Protein AF-A0A9C7Z7U0-F1 (afdb_monomer_lite)

Radius of gyration: 13.28 Å; chains: 1; bounding box: 35×26×34 Å

pLDDT: mean 84.4, std 11.58, range [49.91, 93.06]

Structure (mmCIF, N/CA/C/O backbone):
data_AF-A0A9C7Z7U0-F1
#
_entry.id   AF-A0A9C7Z7U0-F1
#
loop_
_atom_site.group_PDB
_atom_site.id
_atom_site.type_symbol
_atom_site.label_atom_id
_atom_site.label_alt_id
_atom_site.label_comp_id
_atom_site.label_asym_id
_atom_site.label_entity_id
_atom_site.label_seq_id
_atom_site.pdbx_PDB_ins_code
_atom_site.Cartn_x
_atom_site.Cartn_y
_atom_site.Cartn_z
_atom_site.occupancy
_atom_site.B_iso_or_equiv
_atom_site.auth_seq_id
_atom_site.auth_comp_id
_atom_site.auth_asym_id
_atom_site.auth_atom_id
_atom_site.pdbx_PDB_model_num
ATOM 1 N N . MET A 1 1 ? -15.415 13.908 -4.321 1.00 56.91 1 MET A N 1
ATOM 2 C CA . MET A 1 1 ? -15.099 12.933 -3.268 1.00 56.91 1 MET A CA 1
ATOM 3 C C . MET A 1 1 ? -13.797 13.410 -2.677 1.00 56.91 1 MET A C 1
ATOM 5 O O . MET A 1 1 ? -12.843 13.566 -3.429 1.00 56.91 1 MET A O 1
ATOM 9 N N . ASP A 1 2 ? -13.819 13.811 -1.416 1.00 78.81 2 ASP A N 1
ATOM 10 C CA . ASP A 1 2 ? -12.682 14.417 -0.737 1.00 78.81 2 ASP A CA 1
ATOM 11 C C . ASP A 1 2 ? -11.537 13.399 -0.633 1.00 78.81 2 ASP A C 1
ATOM 13 O O . ASP A 1 2 ? -11.738 12.275 -0.179 1.00 78.81 2 ASP A O 1
ATOM 17 N N . GLU A 1 3 ? -10.328 13.776 -1.057 1.00 74.62 3 GLU A N 1
ATOM 18 C CA . GLU A 1 3 ? -9.113 12.937 -0.994 1.00 74.62 3 GLU A CA 1
ATOM 19 C C . GLU A 1 3 ? -8.859 12.364 0.414 1.00 74.62 3 GLU A C 1
ATOM 21 O O . GLU A 1 3 ? -8.343 11.255 0.573 1.00 74.62 3 GLU A O 1
ATOM 26 N N . GLN A 1 4 ? -9.281 13.097 1.447 1.00 80.50 4 GLN A N 1
ATOM 27 C CA . GLN A 1 4 ? -9.245 12.638 2.834 1.00 80.50 4 GLN A CA 1
ATOM 28 C C . GLN A 1 4 ? -10.191 11.466 3.102 1.00 80.50 4 GLN A C 1
ATOM 30 O O . GLN A 1 4 ? -9.800 10.532 3.793 1.00 80.50 4 GLN A O 1
ATOM 35 N N . GLU A 1 5 ? -11.401 11.477 2.544 1.00 85.94 5 GLU A N 1
ATOM 36 C CA . GLU A 1 5 ? -12.385 10.410 2.752 1.00 85.94 5 GLU A CA 1
ATOM 37 C C . GLU A 1 5 ? -11.931 9.110 2.075 1.00 85.94 5 GLU A C 1
ATOM 39 O O . GLU A 1 5 ? -12.032 8.031 2.654 1.00 85.94 5 GLU A O 1
ATOM 44 N N . ALA A 1 6 ? -11.341 9.218 0.883 1.00 85.56 6 ALA A N 1
ATOM 45 C CA . ALA A 1 6 ? -10.779 8.074 0.170 1.00 85.56 6 ALA A CA 1
ATOM 46 C C . ALA A 1 6 ? -9.568 7.471 0.913 1.00 85.56 6 ALA A C 1
ATOM 48 O O . ALA A 1 6 ? -9.423 6.250 0.996 1.00 85.56 6 ALA A O 1
ATOM 49 N N . THR A 1 7 ? -8.730 8.323 1.511 1.00 86.31 7 THR A N 1
ATOM 50 C CA . THR A 1 7 ? -7.592 7.888 2.331 1.00 86.31 7 THR A CA 1
ATOM 51 C C . THR A 1 7 ? -8.052 7.211 3.625 1.00 86.31 7 THR A C 1
ATOM 53 O O . THR A 1 7 ? -7.513 6.167 3.986 1.00 86.31 7 THR A O 1
ATOM 56 N N . ASP A 1 8 ? -9.058 7.755 4.314 1.00 88.44 8 ASP A N 1
ATOM 57 C CA . ASP A 1 8 ? -9.587 7.173 5.556 1.00 88.44 8 ASP A CA 1
ATOM 58 C C . ASP A 1 8 ? -10.234 5.800 5.305 1.00 88.44 8 ASP A C 1
AT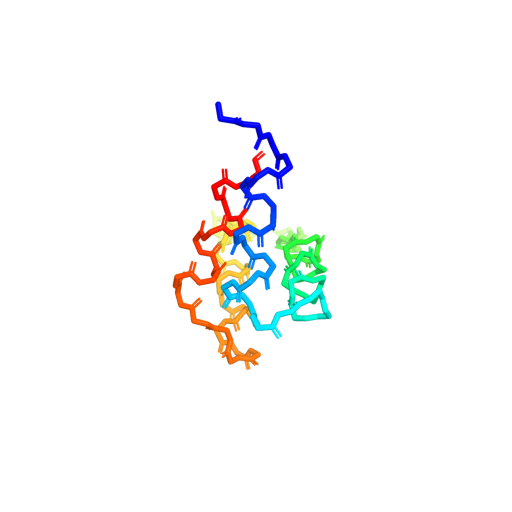OM 60 O O . ASP A 1 8 ? -9.953 4.832 6.017 1.00 88.44 8 ASP A O 1
ATOM 64 N N . GLN A 1 9 ? -10.992 5.668 4.209 1.00 89.50 9 GLN A N 1
ATOM 65 C CA . GLN A 1 9 ? -11.548 4.387 3.762 1.00 89.50 9 GLN A CA 1
ATOM 66 C C . GLN A 1 9 ? -10.456 3.358 3.451 1.00 89.50 9 GLN A C 1
ATOM 68 O O . GLN A 1 9 ? -10.567 2.200 3.854 1.00 89.50 9 GLN A O 1
ATOM 73 N N . PHE A 1 10 ? -9.379 3.769 2.780 1.00 90.88 10 PHE A N 1
ATOM 74 C CA . PHE A 1 10 ? -8.231 2.903 2.523 1.00 90.88 10 PHE A CA 1
ATOM 75 C C . PHE A 1 10 ? -7.537 2.462 3.818 1.00 90.88 10 PHE A C 1
ATOM 77 O O . PHE A 1 10 ? -7.244 1.279 4.000 1.00 90.88 10 PHE A O 1
ATOM 84 N N . VAL A 1 11 ? -7.323 3.388 4.754 1.00 91.88 11 VAL A N 1
ATOM 85 C CA . VAL A 1 11 ? -6.737 3.089 6.066 1.00 91.88 11 VAL A CA 1
ATOM 86 C C . VAL A 1 11 ? -7.597 2.085 6.834 1.00 91.88 11 VAL A C 1
ATOM 88 O O . VAL A 1 11 ? -7.062 1.128 7.402 1.00 91.88 11 VAL A O 1
ATOM 91 N N . ALA A 1 12 ? -8.919 2.257 6.815 1.00 91.44 12 ALA A N 1
ATOM 92 C CA . ALA A 1 12 ? -9.858 1.318 7.413 1.00 91.44 12 ALA A CA 1
ATOM 93 C C . ALA A 1 12 ? -9.805 -0.064 6.732 1.00 91.44 12 ALA A C 1
ATOM 95 O O . ALA A 1 12 ? -9.736 -1.080 7.426 1.00 91.44 12 ALA A O 1
ATOM 96 N N . LEU A 1 13 ? -9.749 -0.113 5.395 1.00 92.06 13 LEU A N 1
ATOM 97 C CA . LEU A 1 13 ? -9.642 -1.349 4.605 1.00 92.06 13 LEU A CA 1
ATOM 98 C C . LEU A 1 13 ? -8.343 -2.123 4.890 1.00 92.06 13 LEU A C 1
ATOM 100 O O . LEU A 1 13 ? -8.329 -3.355 4.943 1.00 92.06 13 LEU A O 1
ATOM 104 N N . CYS A 1 14 ? -7.238 -1.413 5.111 1.00 89.00 14 CYS A N 1
ATOM 105 C CA . CYS A 1 14 ? -5.964 -2.007 5.507 1.00 89.00 14 CYS A CA 1
ATOM 106 C C . CYS A 1 14 ? -5.939 -2.508 6.961 1.00 89.00 14 CYS A C 1
ATOM 108 O O . CYS A 1 14 ? -4.965 -3.140 7.362 1.00 89.00 14 CYS A O 1
ATOM 110 N N . GLY A 1 15 ? -6.980 -2.253 7.760 1.00 88.81 15 GLY A N 1
ATOM 111 C CA . GLY A 1 15 ? -7.001 -2.598 9.183 1.00 88.81 15 GLY A CA 1
ATOM 112 C C . GLY A 1 15 ? -6.202 -1.623 10.054 1.00 88.81 15 GLY A C 1
ATOM 113 O O . GLY A 1 15 ? -5.778 -1.976 11.155 1.00 88.81 15 GLY A O 1
ATOM 114 N N . GLY A 1 16 ? -5.979 -0.400 9.565 1.00 90.75 16 GLY A N 1
ATOM 115 C CA . GLY A 1 16 ? -5.356 0.699 10.294 1.00 90.75 16 GLY A CA 1
ATOM 116 C C . GLY A 1 16 ? -4.170 1.342 9.574 1.00 90.75 16 GLY A C 1
ATOM 117 O O . GLY A 1 16 ? -3.593 0.802 8.627 1.00 90.75 16 GLY A O 1
ATOM 118 N N . ALA A 1 17 ? -3.765 2.504 10.097 1.00 88.94 17 ALA A N 1
ATOM 119 C CA . ALA A 1 17 ? -2.687 3.327 9.553 1.00 88.94 17 ALA A CA 1
ATOM 120 C C . ALA A 1 17 ? -1.350 2.588 9.324 1.00 88.94 17 ALA A C 1
ATOM 122 O O . ALA A 1 17 ? -0.758 2.810 8.271 1.00 88.94 17 ALA A O 1
ATOM 123 N N . PRO A 1 18 ? -0.857 1.691 10.210 1.00 90.00 18 PRO A N 1
ATOM 124 C CA . PRO A 1 18 ? 0.443 1.050 9.982 1.00 90.00 18 PRO A CA 1
ATOM 125 C C . PRO A 1 18 ? 0.451 0.091 8.783 1.00 90.00 18 PRO A C 1
ATOM 127 O O . PRO A 1 18 ? 1.461 -0.007 8.090 1.00 90.00 18 PRO A O 1
ATOM 130 N N . HIS A 1 19 ? -0.660 -0.598 8.504 1.00 89.94 19 HIS A N 1
ATOM 131 C CA . HIS A 1 19 ? -0.763 -1.478 7.334 1.00 89.94 19 HIS A CA 1
ATOM 132 C C . HIS A 1 19 ? -0.903 -0.671 6.038 1.00 89.94 19 HIS A C 1
ATOM 134 O O . HIS A 1 19 ? -0.277 -1.007 5.034 1.00 89.94 19 HIS A O 1
ATOM 140 N N . ALA A 1 20 ? -1.665 0.425 6.076 1.00 91.31 20 ALA A N 1
ATOM 141 C CA . ALA A 1 20 ? -1.787 1.362 4.962 1.00 91.31 20 ALA A CA 1
ATOM 142 C C . ALA A 1 20 ? -0.444 2.033 4.616 1.00 91.31 20 ALA A C 1
ATOM 144 O O . ALA A 1 20 ? -0.0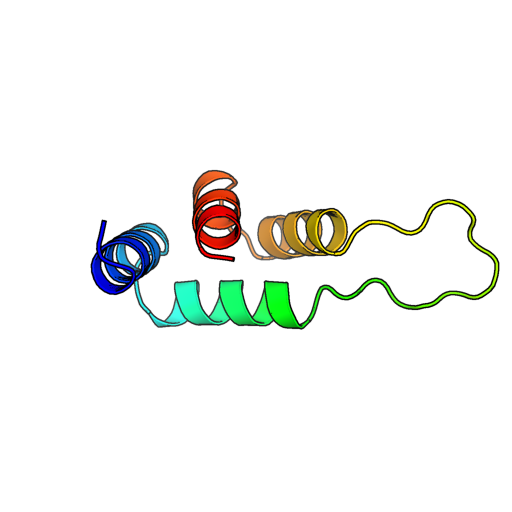54 2.087 3.450 1.00 91.31 20 ALA A O 1
ATOM 145 N N . ASP A 1 21 ? 0.301 2.485 5.630 1.00 91.62 21 ASP A N 1
ATOM 146 C CA . ASP A 1 21 ? 1.637 3.070 5.467 1.00 91.62 21 ASP A CA 1
ATOM 147 C C . ASP A 1 21 ? 2.621 2.055 4.871 1.00 91.62 21 ASP 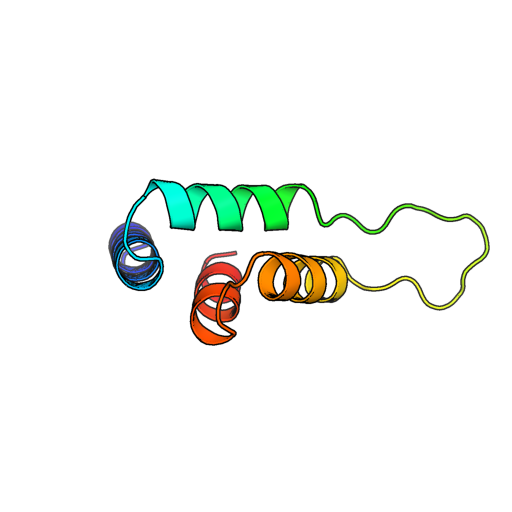A C 1
ATOM 149 O O . ASP A 1 21 ? 3.354 2.358 3.927 1.00 91.62 21 ASP A O 1
ATOM 153 N N . ARG A 1 22 ? 2.562 0.800 5.338 1.00 92.56 22 ARG A N 1
ATOM 154 C CA . ARG A 1 22 ? 3.383 -0.285 4.795 1.00 92.56 22 ARG A CA 1
ATOM 155 C C . ARG A 1 22 ? 3.108 -0.535 3.311 1.00 92.56 22 ARG A C 1
ATOM 157 O O . ARG A 1 22 ? 4.051 -0.717 2.539 1.00 92.56 22 ARG A O 1
ATOM 164 N N . LEU A 1 23 ? 1.843 -0.502 2.899 1.00 91.69 23 LEU A N 1
ATOM 165 C CA . LEU A 1 23 ? 1.462 -0.679 1.500 1.00 91.69 23 LEU A CA 1
ATOM 166 C C . LEU A 1 23 ? 1.925 0.504 0.627 1.00 91.69 23 LEU A C 1
ATOM 168 O O . LEU A 1 23 ? 2.484 0.298 -0.453 1.00 91.69 23 LEU A O 1
ATOM 172 N N . SER A 1 24 ? 1.805 1.736 1.128 1.00 91.44 24 SER A N 1
ATOM 173 C CA . SER A 1 24 ? 2.357 2.943 0.489 1.00 91.44 24 SER A CA 1
ATOM 174 C C . SER A 1 24 ? 3.884 2.900 0.361 1.00 91.44 24 SER A C 1
ATOM 176 O O . SER A 1 24 ? 4.453 3.290 -0.668 1.00 91.44 24 SER A O 1
ATOM 178 N N . TYR A 1 25 ? 4.571 2.369 1.374 1.00 91.81 25 TYR A N 1
ATOM 179 C CA . TYR A 1 25 ? 6.010 2.135 1.331 1.00 91.81 25 TYR A CA 1
ATOM 180 C C . TYR A 1 25 ? 6.378 1.115 0.249 1.00 91.81 25 TYR A C 1
ATOM 182 O O . TYR A 1 25 ? 7.322 1.340 -0.517 1.00 91.81 25 TYR A O 1
ATOM 190 N N . LEU A 1 26 ? 5.627 0.014 0.145 1.00 91.69 26 LEU A N 1
ATOM 191 C CA . LEU A 1 26 ? 5.820 -0.986 -0.901 1.00 91.69 26 LEU A CA 1
ATOM 192 C C . LEU A 1 26 ? 5.675 -0.371 -2.288 1.00 91.69 26 LEU A C 1
ATOM 194 O O . LEU A 1 26 ? 6.574 -0.547 -3.112 1.00 91.69 26 LEU A O 1
ATOM 198 N N . TRP A 1 27 ? 4.614 0.397 -2.537 1.00 91.81 27 TRP A N 1
ATOM 199 C CA . TRP A 1 27 ? 4.424 1.119 -3.796 1.00 91.81 27 TRP A CA 1
ATOM 200 C C . TRP A 1 27 ? 5.622 2.015 -4.122 1.00 91.81 27 TRP A C 1
ATOM 202 O O . TRP A 1 27 ? 6.200 1.930 -5.208 1.00 91.81 27 TRP A O 1
ATOM 212 N N . SER A 1 28 ? 6.059 2.817 -3.152 1.00 89.88 28 SER A N 1
ATOM 213 C CA . SER A 1 28 ? 7.197 3.729 -3.303 1.00 89.88 28 SER A CA 1
ATOM 214 C C . SER A 1 28 ? 8.516 3.003 -3.578 1.00 89.88 28 SER A C 1
ATOM 216 O O . SER A 1 28 ? 9.386 3.551 -4.246 1.00 89.88 28 SER A O 1
ATOM 218 N N . ASN A 1 29 ? 8.667 1.756 -3.131 1.00 88.69 29 ASN A N 1
ATOM 219 C CA . ASN A 1 29 ? 9.871 0.951 -3.350 1.00 88.69 29 ASN A CA 1
ATOM 220 C C . ASN A 1 29 ? 9.756 -0.033 -4.521 1.00 88.69 29 ASN A C 1
ATOM 222 O O . ASN A 1 29 ? 10.704 -0.774 -4.790 1.00 88.69 29 ASN A O 1
ATOM 226 N N . SER A 1 30 ? 8.625 -0.066 -5.227 1.00 84.12 30 SER A N 1
ATOM 227 C CA . SER A 1 30 ? 8.356 -1.032 -6.303 1.00 84.12 30 SER A CA 1
ATOM 228 C C . SER A 1 30 ? 8.874 -0.597 -7.672 1.00 84.12 30 SER A C 1
ATOM 230 O O . SER A 1 30 ? 8.418 -1.088 -8.700 1.00 84.12 30 SER A O 1
ATOM 232 N N . TYR A 1 31 ? 9.845 0.315 -7.717 1.00 79.38 31 TYR A N 1
ATOM 233 C CA . TYR A 1 31 ? 10.462 0.703 -8.978 1.00 79.38 31 TYR A CA 1
ATOM 234 C C . TYR A 1 31 ? 11.160 -0.500 -9.627 1.00 79.38 31 TYR A C 1
ATOM 236 O O . TYR A 1 31 ? 11.982 -1.156 -8.976 1.00 79.38 31 TYR A O 1
ATOM 244 N N . PRO A 1 32 ? 10.864 -0.800 -10.903 1.00 69.88 32 PRO A N 1
ATOM 245 C CA . PRO A 1 32 ? 11.582 -1.836 -11.619 1.00 69.88 32 PRO A CA 1
ATOM 246 C C . PRO A 1 32 ? 13.032 -1.387 -11.784 1.00 69.88 32 PRO A C 1
ATOM 248 O O . PRO A 1 32 ? 13.311 -0.318 -12.331 1.00 69.88 32 PRO A O 1
ATOM 251 N N . GLY A 1 33 ? 13.969 -2.190 -11.276 1.00 63.22 33 GLY A N 1
ATOM 252 C CA . GLY A 1 33 ? 15.391 -1.930 -11.465 1.00 63.22 33 GLY A CA 1
ATOM 253 C C . GLY A 1 33 ? 15.698 -1.803 -12.957 1.00 63.22 33 GLY A C 1
ATOM 254 O O . GLY A 1 33 ? 15.233 -2.611 -13.764 1.00 63.22 33 GLY A O 1
ATOM 255 N N . ILE A 1 34 ? 16.469 -0.783 -13.342 1.00 56.50 34 ILE A N 1
ATOM 256 C CA . ILE A 1 34 ? 16.921 -0.614 -14.725 1.00 56.50 34 ILE A CA 1
ATOM 257 C C 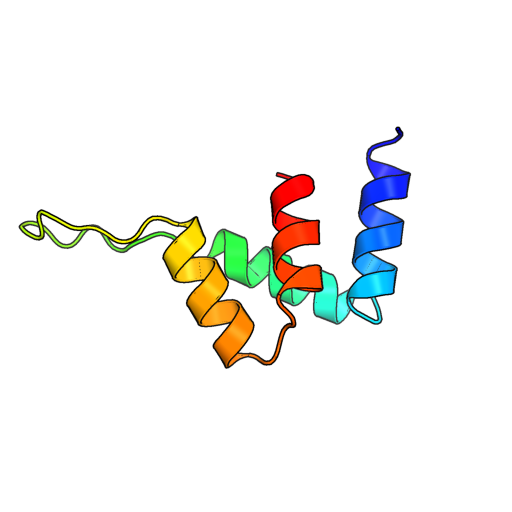. ILE A 1 34 ? 17.986 -1.682 -14.995 1.00 56.50 34 ILE A C 1
ATOM 259 O O . ILE A 1 34 ? 19.183 -1.418 -14.967 1.00 56.50 34 ILE A O 1
ATOM 263 N N . ALA A 1 35 ? 17.558 -2.915 -15.250 1.00 54.12 35 ALA A N 1
ATOM 264 C CA . ALA A 1 35 ? 18.422 -3.904 -15.867 1.00 54.12 35 ALA A CA 1
ATOM 265 C C . ALA A 1 35 ? 18.632 -3.468 -17.325 1.00 54.12 35 ALA A C 1
ATOM 267 O O . ALA A 1 35 ? 17.684 -3.394 -18.117 1.00 54.12 35 ALA A O 1
ATOM 268 N N . ALA A 1 36 ? 19.861 -3.088 -17.666 1.00 49.91 36 ALA A N 1
ATOM 269 C CA . ALA A 1 36 ? 20.250 -2.819 -19.041 1.00 49.91 36 ALA A CA 1
ATOM 270 C C . ALA A 1 36 ? 20.112 -4.123 -19.848 1.00 49.91 36 ALA A C 1
ATOM 272 O O . ALA A 1 36 ? 20.792 -5.099 -19.553 1.00 49.91 36 ALA A O 1
ATOM 273 N N . GLY A 1 37 ? 19.209 -4.153 -20.833 1.00 56.94 37 GLY A N 1
ATOM 274 C CA . GLY A 1 37 ? 19.118 -5.252 -21.804 1.00 56.94 37 GLY A CA 1
ATOM 275 C C . GLY A 1 37 ? 17.909 -6.188 -21.707 1.00 56.94 37 GLY A C 1
ATOM 276 O O . GLY A 1 37 ? 17.802 -7.083 -22.538 1.00 56.94 37 GLY A O 1
ATOM 277 N N . VAL A 1 38 ? 16.975 -5.992 -20.769 1.00 57.78 38 VAL A N 1
ATOM 278 C CA . VAL A 1 38 ? 15.720 -6.771 -20.743 1.00 57.78 38 VAL A CA 1
ATOM 279 C C . VAL A 1 38 ? 14.627 -5.989 -21.477 1.00 57.78 38 VAL A C 1
ATOM 281 O O . VAL A 1 38 ? 14.291 -4.876 -21.068 1.00 57.78 38 VAL A O 1
ATOM 284 N N . PHE A 1 39 ? 14.116 -6.553 -22.577 1.00 58.19 39 PHE A N 1
ATOM 285 C CA . PHE A 1 39 ? 13.051 -5.964 -23.408 1.00 58.19 39 PHE A CA 1
ATOM 286 C C . PHE A 1 39 ? 11.671 -5.980 -22.728 1.00 58.19 39 PHE A C 1
ATOM 288 O O . PHE A 1 39 ? 10.807 -5.199 -23.111 1.00 58.19 39 PHE A O 1
ATOM 295 N N . ASP A 1 40 ? 11.500 -6.791 -21.682 1.00 65.19 40 ASP A N 1
ATOM 296 C CA . ASP A 1 40 ? 10.277 -6.899 -20.886 1.00 65.19 40 ASP A CA 1
ATOM 297 C C . ASP A 1 40 ? 10.592 -6.500 -19.435 1.00 65.19 40 ASP A C 1
ATOM 299 O O . ASP A 1 40 ? 11.012 -7.312 -18.606 1.00 65.19 40 ASP A O 1
ATOM 303 N N . LYS A 1 41 ? 10.535 -5.196 -19.142 1.00 69.88 41 LYS A N 1
ATOM 304 C CA . LYS A 1 41 ? 10.676 -4.705 -17.764 1.00 69.88 41 LYS A CA 1
ATOM 305 C C . LYS A 1 41 ? 9.294 -4.735 -17.118 1.00 69.88 41 LYS A C 1
ATOM 307 O O . LYS A 1 41 ? 8.404 -4.070 -17.649 1.00 69.88 41 LYS A O 1
ATOM 312 N N . PRO A 1 42 ? 9.110 -5.434 -15.982 1.00 79.19 42 PRO A N 1
ATOM 313 C CA . PRO A 1 42 ? 7.838 -5.397 -15.272 1.00 79.19 42 PRO A CA 1
ATOM 314 C C . PRO A 1 42 ? 7.509 -3.948 -14.908 1.00 79.19 42 PRO A C 1
ATOM 316 O O . PRO A 1 42 ? 8.407 -3.171 -14.567 1.00 79.19 42 PRO A O 1
ATOM 319 N N . SER A 1 43 ? 6.237 -3.561 -14.996 1.00 85.56 43 SER A N 1
ATOM 320 C CA . SER A 1 43 ? 5.842 -2.213 -14.599 1.00 85.56 43 SER A CA 1
ATOM 321 C C . SER A 1 43 ? 5.986 -2.044 -13.082 1.00 85.56 43 SER A C 1
ATOM 323 O O . SER A 1 43 ? 6.015 -3.018 -12.325 1.00 85.56 43 SER A O 1
ATOM 325 N N . LYS A 1 44 ? 6.034 -0.794 -12.602 1.00 87.12 44 LYS A N 1
ATOM 326 C CA . LYS A 1 44 ? 5.990 -0.506 -11.157 1.00 87.12 44 LYS A CA 1
ATOM 327 C C . LYS A 1 44 ? 4.775 -1.166 -10.492 1.00 87.12 44 LYS A C 1
ATOM 329 O O . LYS A 1 44 ? 4.885 -1.650 -9.370 1.00 87.12 44 LYS A O 1
ATOM 334 N N . VAL A 1 45 ? 3.645 -1.216 -11.203 1.00 89.69 45 VAL A N 1
ATOM 335 C CA . VAL A 1 45 ? 2.405 -1.849 -10.738 1.00 89.69 45 VAL A CA 1
ATOM 336 C C . VAL A 1 45 ? 2.582 -3.358 -10.591 1.00 89.69 45 VAL A C 1
ATOM 338 O O . VAL A 1 45 ? 2.210 -3.892 -9.554 1.00 89.69 45 VAL A O 1
ATOM 341 N N . ASP A 1 46 ? 3.204 -4.039 -11.553 1.00 88.31 46 ASP A N 1
ATOM 342 C CA . ASP A 1 46 ? 3.439 -5.490 -11.467 1.00 88.31 46 ASP A CA 1
ATOM 343 C C . ASP A 1 46 ? 4.386 -5.847 -10.317 1.00 88.31 46 ASP A C 1
ATOM 345 O O . ASP A 1 46 ? 4.131 -6.773 -9.545 1.00 88.31 46 ASP A O 1
ATOM 349 N N . VAL A 1 47 ? 5.467 -5.074 -10.160 1.00 89.06 47 VAL A N 1
ATOM 350 C CA . VAL A 1 47 ? 6.412 -5.245 -9.047 1.00 89.06 47 VAL A CA 1
ATOM 351 C C . VAL A 1 47 ? 5.715 -5.003 -7.708 1.00 89.06 47 VAL A C 1
ATOM 353 O O . VAL A 1 47 ? 5.945 -5.747 -6.754 1.00 89.06 47 VAL A O 1
ATOM 356 N N . PHE A 1 48 ? 4.855 -3.988 -7.641 1.00 92.44 48 PHE A N 1
ATOM 357 C CA . PHE A 1 48 ? 4.094 -3.656 -6.444 1.00 92.44 48 PHE A CA 1
ATOM 358 C C . PHE A 1 48 ? 3.095 -4.744 -6.071 1.00 92.44 48 PHE A C 1
ATOM 360 O O . PHE A 1 48 ? 3.160 -5.229 -4.943 1.00 92.44 48 PHE A O 1
ATOM 367 N N . LYS A 1 49 ? 2.237 -5.166 -7.008 1.00 91.12 49 LYS A N 1
ATOM 368 C CA . LYS A 1 49 ? 1.254 -6.239 -6.801 1.00 91.12 49 LYS A CA 1
ATOM 369 C C . LYS A 1 49 ? 1.939 -7.493 -6.259 1.00 91.12 49 LYS A C 1
ATOM 371 O O . LYS A 1 49 ? 1.622 -7.937 -5.161 1.00 91.12 49 LYS A O 1
ATOM 376 N N . CYS A 1 50 ? 3.004 -7.932 -6.930 1.00 90.38 50 CYS A N 1
ATOM 377 C CA . CYS A 1 50 ? 3.782 -9.097 -6.516 1.00 90.38 50 CYS A CA 1
ATOM 378 C C . CYS A 1 50 ? 4.377 -8.954 -5.102 1.00 90.38 50 CYS A C 1
ATOM 380 O O . CYS A 1 50 ? 4.380 -9.907 -4.325 1.00 90.38 50 CYS A O 1
ATOM 382 N N . ARG A 1 51 ? 4.889 -7.776 -4.725 1.00 91.12 51 ARG A N 1
ATOM 383 C CA . ARG A 1 51 ? 5.424 -7.552 -3.369 1.00 91.12 51 ARG A CA 1
ATOM 384 C C . ARG A 1 51 ? 4.333 -7.499 -2.306 1.00 91.12 51 ARG A C 1
ATOM 386 O O . ARG A 1 51 ? 4.525 -8.073 -1.239 1.00 91.12 51 ARG A O 1
ATOM 393 N N . ALA A 1 52 ? 3.219 -6.838 -2.597 1.00 92.00 52 ALA A N 1
ATOM 394 C CA . ALA A 1 52 ? 2.092 -6.722 -1.686 1.00 92.00 52 ALA A CA 1
ATOM 395 C C . ALA A 1 52 ? 1.456 -8.092 -1.408 1.00 92.00 52 ALA A C 1
ATOM 397 O O . ALA A 1 52 ? 1.279 -8.456 -0.248 1.00 92.00 52 ALA A O 1
ATOM 398 N N . GLU A 1 53 ? 1.236 -8.902 -2.446 1.00 91.62 53 GLU A N 1
ATOM 399 C CA . GLU A 1 53 ? 0.746 -10.279 -2.303 1.00 91.62 53 GLU A CA 1
ATOM 400 C C . GLU A 1 53 ? 1.704 -11.139 -1.463 1.00 91.62 53 GLU A C 1
ATOM 402 O O . GLU A 1 53 ? 1.270 -11.912 -0.611 1.00 91.62 53 GLU A O 1
ATOM 407 N N . ARG A 1 54 ? 3.024 -10.969 -1.634 1.00 91.62 54 ARG A N 1
ATOM 408 C CA . ARG A 1 54 ? 4.035 -11.682 -0.830 1.00 91.62 54 ARG A CA 1
ATOM 409 C C . ARG A 1 54 ? 4.079 -11.247 0.636 1.00 91.62 54 ARG A C 1
ATOM 411 O O . ARG A 1 54 ? 4.477 -12.056 1.469 1.00 91.62 54 ARG A O 1
ATOM 418 N N . GLU A 1 55 ? 3.700 -10.010 0.951 1.00 90.56 55 GLU A N 1
ATOM 419 C CA . GLU A 1 55 ? 3.537 -9.534 2.334 1.00 90.56 55 GLU A CA 1
ATOM 420 C C . GLU A 1 55 ? 2.182 -9.922 2.949 1.00 90.56 55 GLU A C 1
ATOM 422 O O . GLU A 1 55 ? 1.995 -9.753 4.151 1.00 90.56 55 GLU A O 1
ATOM 427 N N . GLY A 1 56 ? 1.268 -10.503 2.163 1.00 92.12 56 GLY A N 1
ATOM 428 C CA . GLY A 1 56 ? -0.042 -10.957 2.630 1.00 92.12 56 GLY A CA 1
ATOM 429 C C . GLY A 1 56 ? -1.157 -9.923 2.481 1.00 92.12 56 GLY A C 1
ATOM 430 O O . GLY A 1 56 ? -2.223 -10.097 3.068 1.00 92.12 56 GLY A O 1
ATOM 431 N N . PHE A 1 57 ? -0.939 -8.861 1.702 1.00 92.12 57 PHE A N 1
ATOM 432 C CA . PHE A 1 57 ? -1.999 -7.917 1.364 1.00 92.12 57 PHE A CA 1
ATOM 433 C C . PHE A 1 57 ? -2.966 -8.518 0.346 1.00 92.12 57 PHE A C 1
ATOM 435 O O . PHE A 1 57 ? -2.580 -9.253 -0.564 1.00 92.12 57 PHE A O 1
ATOM 442 N N . THR A 1 58 ? -4.241 -8.177 0.501 1.00 93.06 58 THR A N 1
ATOM 443 C CA . THR A 1 58 ? -5.306 -8.617 -0.406 1.00 93.06 58 THR A CA 1
ATOM 444 C C . THR A 1 58 ? -5.329 -7.778 -1.680 1.00 93.06 58 THR A C 1
ATOM 446 O O . THR A 1 58 ? -4.908 -6.619 -1.688 1.00 93.06 58 THR A O 1
ATOM 449 N N . THR A 1 59 ? -5.874 -8.338 -2.761 1.00 92.19 59 THR A N 1
ATOM 450 C CA . THR A 1 59 ? -6.042 -7.617 -4.030 1.00 92.19 59 THR A CA 1
ATOM 451 C C . THR A 1 59 ? -6.853 -6.331 -3.854 1.00 92.19 59 THR A C 1
ATOM 453 O O . THR A 1 59 ? -6.454 -5.301 -4.383 1.00 92.19 59 THR A O 1
ATOM 456 N N . GLU A 1 60 ? -7.913 -6.346 -3.039 1.00 91.94 60 GLU A N 1
ATOM 457 C CA . GLU A 1 60 ? -8.723 -5.151 -2.751 1.00 91.94 60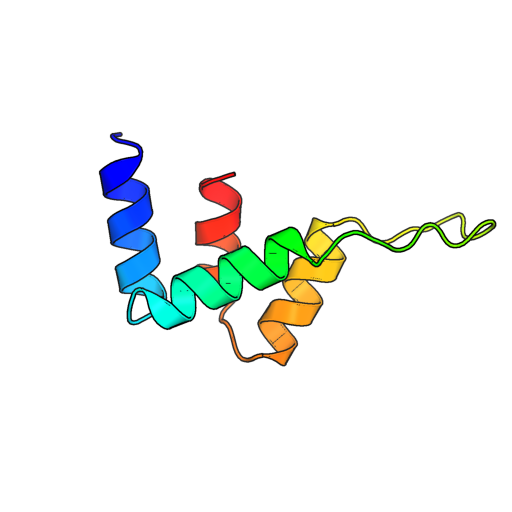 GLU A CA 1
ATOM 458 C C . GLU A 1 60 ? -7.909 -4.028 -2.095 1.00 91.94 60 GLU A C 1
ATOM 460 O O . GLU A 1 60 ? -8.014 -2.876 -2.506 1.00 91.94 60 GLU A O 1
ATOM 465 N N . GLN A 1 61 ? -7.050 -4.343 -1.119 1.00 91.81 61 GLN A N 1
ATOM 466 C CA . GLN A 1 61 ? -6.181 -3.344 -0.477 1.00 91.81 61 GLN A CA 1
ATOM 467 C C . GLN A 1 61 ? -5.184 -2.739 -1.472 1.00 91.81 61 GLN A C 1
ATOM 469 O O . GLN A 1 61 ? -4.934 -1.534 -1.471 1.00 91.81 61 GLN A O 1
ATOM 474 N N . VAL A 1 62 ? -4.626 -3.579 -2.343 1.00 92.38 62 VAL A N 1
ATOM 475 C CA . VAL A 1 62 ? -3.685 -3.176 -3.392 1.00 92.38 62 VAL A CA 1
ATOM 476 C C . VAL A 1 62 ? -4.356 -2.262 -4.415 1.00 92.38 62 VAL A C 1
ATOM 478 O O . VAL A 1 62 ? -3.794 -1.227 -4.768 1.00 92.38 62 VAL A O 1
ATOM 481 N N . GLU A 1 63 ? -5.556 -2.610 -4.877 1.00 92.06 63 GLU A N 1
ATOM 482 C CA . GLU A 1 63 ? -6.314 -1.797 -5.831 1.00 92.06 63 GLU A CA 1
ATOM 483 C C . GLU A 1 63 ? -6.810 -0.490 -5.216 1.00 92.06 63 GLU A C 1
ATOM 485 O O . GLU A 1 63 ? -6.732 0.547 -5.872 1.00 92.06 63 GLU A O 1
ATOM 490 N N . ALA A 1 64 ? -7.225 -0.503 -3.947 1.00 91.19 64 ALA A N 1
ATOM 491 C CA . ALA A 1 64 ? -7.609 0.708 -3.234 1.00 91.19 64 ALA A CA 1
ATOM 492 C C . ALA A 1 64 ? -6.467 1.734 -3.195 1.00 91.19 64 ALA A C 1
ATOM 494 O O . ALA A 1 64 ? -6.699 2.904 -3.484 1.00 91.19 64 ALA A O 1
ATOM 495 N N . LEU A 1 65 ? -5.224 1.308 -2.931 1.00 90.81 65 LEU A N 1
ATOM 496 C CA . LEU A 1 65 ? -4.077 2.220 -2.996 1.00 90.81 65 LEU A CA 1
ATOM 497 C C . LEU A 1 65 ? -3.823 2.731 -4.419 1.00 90.81 65 LEU A C 1
ATOM 499 O O . LEU A 1 65 ? -3.504 3.903 -4.590 1.00 90.81 65 LEU A O 1
ATOM 503 N N . LEU A 1 66 ? -3.951 1.875 -5.438 1.00 89.94 66 LEU A N 1
ATOM 504 C CA . LEU A 1 66 ? -3.748 2.269 -6.838 1.00 89.94 66 LEU A CA 1
ATOM 505 C C . LEU A 1 66 ? -4.782 3.296 -7.317 1.00 89.94 66 LEU A C 1
ATOM 507 O O . LEU A 1 66 ? -4.448 4.119 -8.160 1.00 89.94 66 LEU A O 1
ATOM 511 N N . LEU A 1 67 ? -6.003 3.267 -6.777 1.00 89.94 67 LEU A N 1
ATOM 512 C CA . LEU A 1 67 ? -7.043 4.267 -7.044 1.00 89.94 67 LEU A CA 1
ATOM 513 C C . LEU A 1 67 ? -6.768 5.624 -6.372 1.00 89.94 67 LEU A C 1
ATOM 515 O O . LEU A 1 67 ? -7.381 6.617 -6.755 1.00 89.94 67 LEU A O 1
ATOM 519 N N . LEU A 1 68 ? -5.870 5.665 -5.381 1.00 86.38 68 LEU A N 1
ATOM 520 C CA . LEU A 1 68 ? -5.438 6.886 -4.691 1.00 86.38 68 LEU A CA 1
ATOM 521 C C . LEU A 1 68 ? -4.200 7.547 -5.328 1.00 86.38 68 LEU A C 1
ATOM 523 O O . LEU A 1 68 ? -3.809 8.621 -4.874 1.00 86.38 68 LEU A O 1
ATOM 527 N N . GLN A 1 69 ? -3.543 6.900 -6.301 1.00 80.12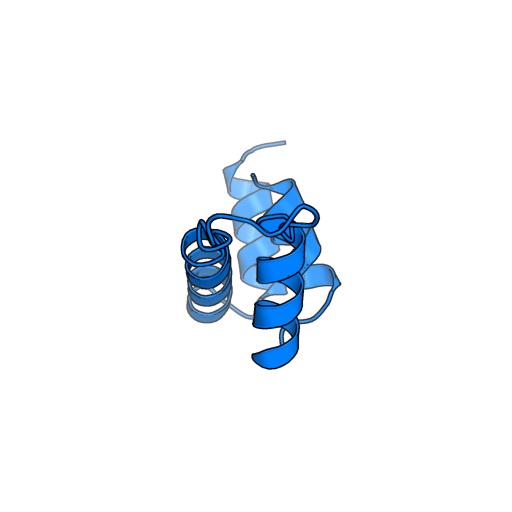 69 GLN A N 1
ATOM 528 C CA . GLN A 1 69 ? -2.364 7.437 -7.006 1.00 80.12 69 GLN A CA 1
ATOM 529 C C . GLN A 1 69 ? -2.755 8.261 -8.232 1.00 80.12 69 GLN A C 1
ATOM 531 O O . GLN A 1 69 ? -2.015 9.229 -8.518 1.00 80.12 69 GLN A O 1
#

Secondary structure (DSSP, 8-state):
--HHHHHHHHHHHTTSHHHHHHHHHHHHH-PPP--TT-S-PPPHHHHHHHHHHHHT--HHHHHHHHHT-

Foldseek 3Di:
DDLVVLLVVLQVVLVHDVSLVVLVVLLVVLCFPPPPPDPDTDHSLRSSVVVCVVVPHDPVSSVSVVVSD

Sequence (69 aa):
MDEQEATDQFVALCGGAPHADRLSYLWSNSYPGIAAGVFDKPSKVDVFKCRAEREGFTTEQVEALLLLQ